Protein AF-A0A7Z6T269-F1 (afdb_monomer_lite)

pLDDT: mean 91.44, std 10.19, range [50.94, 98.38]

Foldseek 3Di:
DFDFDWFWDDPNDTDPVLVVVLVPDDPVVVVVSCVVTPTATATAFDQADPVPHGNCSVVDDRVVRNVVVCVVCVVPDPSYAYPPHPPPD

Radius of gyration: 15.17 Å; chains: 1; bounding box: 37×20×39 Å

Secondary structure (DSSP, 8-state):
-EEEEEEEEETTEE-HHHHHHHHTS-HHHHHHHHHHSPEEEEEEEE--BGGGTBGGGGGS-HHHHHHHHHHHTTT--TTEEESSPPTT-

Sequence (89 aa):
MLDGEAVIWTAGTVDFGAVQARAASSLDRARALAARLPASFAAFDVLAHPDHGGDALAARPYAERRTVLVDVLADVGPPVVREPPPAGC

Structure (mmCIF, N/CA/C/O backbone):
data_AF-A0A7Z6T269-F1
#
_entry.id   AF-A0A7Z6T269-F1
#
loop_
_atom_site.group_PDB
_atom_site.id
_atom_site.type_symbol
_atom_site.label_atom_id
_atom_site.label_alt_id
_atom_site.label_comp_id
_atom_site.label_asym_id
_atom_site.label_entity_id
_atom_site.label_seq_id
_atom_site.pdbx_PDB_ins_code
_atom_site.Cartn_x
_atom_site.Cartn_y
_atom_site.Cartn_z
_atom_site.occupancy
_atom_site.B_iso_or_equiv
_atom_site.auth_seq_id
_atom_site.auth_comp_id
_atom_site.auth_asym_id
_atom_site.auth_atom_id
_atom_site.pdbx_PDB_model_num
ATOM 1 N N . MET A 1 1 ? 10.293 -5.629 -2.247 1.00 96.19 1 MET A N 1
ATOM 2 C CA . MET A 1 1 ? 9.941 -4.558 -1.298 1.00 96.19 1 MET A CA 1
ATOM 3 C C . MET A 1 1 ? 8.852 -3.708 -1.922 1.00 96.19 1 MET A C 1
ATOM 5 O O . MET A 1 1 ? 9.064 -3.188 -3.012 1.00 96.19 1 MET A O 1
ATOM 9 N N . LEU A 1 2 ? 7.697 -3.637 -1.265 1.00 96.44 2 LEU A N 1
ATOM 10 C CA . LEU A 1 2 ? 6.551 -2.837 -1.697 1.00 96.44 2 LEU A CA 1
ATOM 11 C C . LEU A 1 2 ? 6.488 -1.554 -0.870 1.00 96.44 2 LEU A C 1
ATOM 13 O O . LEU A 1 2 ? 6.817 -1.594 0.317 1.00 96.44 2 LEU A O 1
ATOM 17 N N . ASP A 1 3 ? 6.041 -0.472 -1.496 1.00 97.00 3 ASP A N 1
ATOM 18 C CA . ASP A 1 3 ? 5.675 0.776 -0.828 1.00 97.00 3 ASP A CA 1
ATOM 19 C C . ASP A 1 3 ? 4.161 0.994 -0.961 1.00 97.00 3 ASP A C 1
ATOM 21 O O . ASP A 1 3 ? 3.561 0.703 -2.008 1.00 97.00 3 ASP A O 1
ATOM 25 N N . GLY A 1 4 ? 3.529 1.416 0.127 1.00 95.06 4 GLY A N 1
ATOM 26 C CA . GLY A 1 4 ? 2.082 1.343 0.275 1.00 95.06 4 GLY A CA 1
ATOM 27 C C . GLY A 1 4 ? 1.564 1.862 1.609 1.00 95.06 4 GLY A C 1
ATOM 28 O O . GLY A 1 4 ? 2.328 2.177 2.518 1.00 95.06 4 GLY A O 1
ATOM 29 N N . GLU A 1 5 ? 0.240 1.893 1.729 1.00 93.56 5 GLU A N 1
ATOM 30 C CA . GLU A 1 5 ? -0.475 2.403 2.901 1.00 93.56 5 GLU A CA 1
ATOM 31 C C . GLU A 1 5 ? -1.364 1.321 3.532 1.00 93.56 5 GLU A C 1
ATOM 33 O O . GLU A 1 5 ? -1.987 0.513 2.835 1.00 93.56 5 GLU A O 1
ATOM 38 N N . ALA A 1 6 ? -1.466 1.312 4.864 1.00 91.88 6 ALA A N 1
ATOM 39 C CA . ALA A 1 6 ? -2.402 0.440 5.566 1.00 91.88 6 ALA A CA 1
ATOM 40 C C . ALA A 1 6 ? -3.787 1.101 5.635 1.00 91.88 6 ALA A C 1
ATOM 42 O O . ALA A 1 6 ? -4.002 2.061 6.372 1.00 91.88 6 ALA A O 1
ATOM 43 N N . VAL A 1 7 ? -4.757 0.540 4.921 1.00 92.44 7 VAL A N 1
ATOM 44 C CA . VAL A 1 7 ? -6.119 1.076 4.807 1.00 92.44 7 VAL A CA 1
ATOM 45 C C . VAL A 1 7 ? -7.134 0.169 5.493 1.00 92.44 7 VAL A C 1
ATOM 47 O O . VAL A 1 7 ? -6.995 -1.050 5.485 1.00 92.44 7 VAL A O 1
ATOM 50 N N . ILE A 1 8 ? -8.180 0.746 6.080 1.00 93.44 8 ILE A N 1
ATOM 51 C CA . ILE A 1 8 ? -9.363 0.005 6.542 1.00 93.44 8 ILE A CA 1
ATOM 52 C C . ILE A 1 8 ? -10.522 0.393 5.633 1.00 93.44 8 ILE A C 1
ATOM 54 O O . ILE A 1 8 ? -10.703 1.574 5.353 1.00 93.44 8 ILE A O 1
ATOM 58 N N . TRP A 1 9 ? -11.293 -0.593 5.179 1.00 89.31 9 TRP A N 1
ATOM 59 C CA . TRP A 1 9 ? -12.484 -0.373 4.364 1.00 89.31 9 TRP A CA 1
ATOM 60 C C . TRP A 1 9 ? -13.738 -0.545 5.217 1.00 89.31 9 TRP A C 1
ATOM 62 O O . TRP A 1 9 ? -13.919 -1.581 5.857 1.00 89.31 9 TRP A O 1
ATOM 72 N N . THR A 1 10 ? -14.624 0.446 5.177 1.00 87.56 10 THR A N 1
ATOM 73 C CA . THR A 1 10 ? -15.956 0.382 5.783 1.00 87.56 10 THR A CA 1
ATOM 74 C C . THR A 1 10 ? -16.977 0.770 4.718 1.00 87.56 10 THR A C 1
ATOM 76 O O . THR A 1 10 ? -16.885 1.840 4.117 1.00 87.56 10 THR A O 1
ATOM 79 N N . ALA A 1 11 ? -17.943 -0.117 4.458 1.00 86.50 11 ALA A N 1
ATOM 80 C CA . ALA A 1 11 ? -19.010 0.095 3.473 1.00 86.50 11 ALA A CA 1
ATOM 81 C C . ALA A 1 11 ? -18.504 0.539 2.077 1.00 86.50 11 ALA A C 1
ATOM 83 O O . ALA A 1 11 ? -19.073 1.437 1.461 1.00 86.50 11 ALA A O 1
ATOM 84 N N . GLY A 1 12 ? -17.418 -0.076 1.590 1.00 83.06 12 GLY A N 1
ATOM 85 C CA . GLY A 1 12 ? -16.848 0.200 0.262 1.00 83.06 12 GLY A CA 1
ATOM 86 C C . GLY A 1 12 ? -16.013 1.483 0.165 1.00 83.06 12 GLY A C 1
ATOM 87 O O . GLY A 1 12 ? -15.612 1.872 -0.927 1.00 83.06 12 GLY A O 1
ATOM 88 N N . THR A 1 13 ? -15.734 2.155 1.286 1.00 87.31 13 THR A N 1
ATOM 89 C CA . THR A 1 13 ? -14.905 3.372 1.324 1.00 87.31 13 THR A CA 1
ATOM 90 C C . THR A 1 13 ? -13.766 3.241 2.325 1.00 87.31 13 THR A C 1
ATOM 92 O O . THR A 1 13 ? -13.875 2.498 3.302 1.00 87.31 13 THR A O 1
ATOM 95 N N . VAL A 1 14 ? -12.667 3.961 2.085 1.00 89.75 14 VAL A N 1
ATOM 96 C CA . VAL A 1 14 ? -11.560 4.041 3.044 1.00 89.75 14 VAL A CA 1
ATOM 97 C C . VAL A 1 14 ? -12.032 4.762 4.306 1.00 89.75 14 VAL A C 1
ATOM 99 O O . VAL A 1 14 ? -12.503 5.898 4.253 1.00 89.75 14 VAL A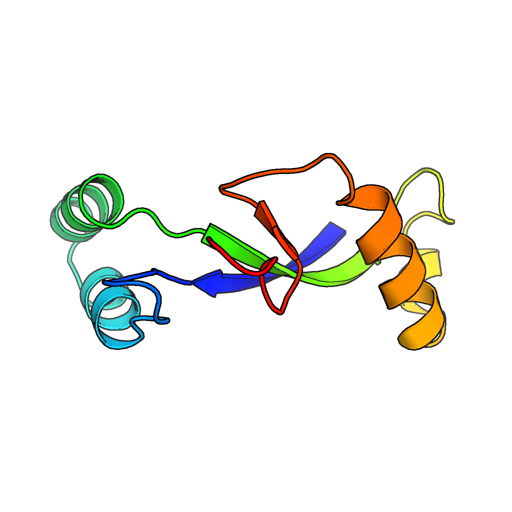 O 1
ATOM 102 N N . ASP A 1 15 ? -11.853 4.112 5.450 1.00 93.06 15 ASP A N 1
ATOM 103 C CA . ASP A 1 15 ? -12.211 4.608 6.771 1.00 93.06 15 ASP A CA 1
ATOM 104 C C . ASP A 1 15 ? -10.956 5.036 7.541 1.00 93.06 15 ASP A C 1
ATOM 106 O O . ASP A 1 15 ? -10.327 4.275 8.286 1.00 93.06 15 ASP A O 1
ATOM 110 N N . PHE A 1 16 ? -10.582 6.302 7.359 1.00 90.12 16 PHE A N 1
ATOM 111 C CA . PHE A 1 16 ? -9.448 6.899 8.064 1.00 90.12 16 PHE A CA 1
ATOM 112 C C . PHE A 1 16 ? -9.695 7.023 9.578 1.00 90.12 16 PHE A C 1
ATOM 114 O O . PHE A 1 16 ? -8.752 7.000 10.374 1.00 90.12 16 PHE A O 1
ATOM 121 N N . GLY A 1 17 ? -10.961 7.118 9.998 1.00 93.06 17 GLY A N 1
ATOM 122 C CA . GLY A 1 17 ? -11.337 7.156 11.410 1.00 93.06 17 GLY A CA 1
ATOM 123 C C . GLY A 1 17 ? -11.024 5.836 12.112 1.00 93.06 17 GLY A C 1
ATOM 124 O O . GLY A 1 17 ? -10.462 5.841 13.209 1.00 93.06 17 GLY A O 1
ATOM 125 N N . ALA A 1 18 ? -11.300 4.704 11.464 1.00 94.00 18 ALA A N 1
ATOM 126 C CA . ALA A 1 18 ? -10.962 3.380 11.979 1.00 94.00 18 ALA A CA 1
ATOM 127 C C . ALA A 1 18 ? -9.446 3.185 12.148 1.00 94.00 18 ALA A C 1
ATOM 129 O O . ALA A 1 18 ? -9.002 2.633 13.163 1.00 94.00 18 ALA A O 1
ATOM 130 N N . VAL A 1 19 ? -8.642 3.676 11.194 1.00 93.00 19 VAL A N 1
ATOM 131 C CA . VAL A 1 19 ? -7.172 3.615 11.276 1.00 93.00 19 VAL A CA 1
ATOM 132 C C . VAL A 1 19 ? -6.669 4.422 12.474 1.00 93.00 19 VAL A C 1
ATOM 134 O O . VAL A 1 19 ? -5.924 3.889 13.302 1.00 93.00 19 VAL A O 1
ATOM 137 N N . GLN A 1 20 ? -7.131 5.666 12.625 1.00 94.81 20 GLN A N 1
ATOM 138 C CA . GLN A 1 20 ? -6.774 6.518 13.765 1.00 94.81 20 GLN A CA 1
ATOM 139 C C . GLN A 1 20 ? -7.214 5.914 15.105 1.00 94.81 20 GLN A C 1
ATOM 141 O O . GLN A 1 20 ? -6.432 5.880 16.057 1.00 94.81 20 GLN A O 1
ATOM 146 N N . ALA A 1 21 ? -8.439 5.382 15.178 1.00 94.56 21 ALA A N 1
ATOM 147 C CA . ALA A 1 21 ? -8.963 4.751 16.386 1.00 94.56 21 ALA A CA 1
ATOM 148 C C . ALA A 1 21 ? -8.103 3.558 16.828 1.00 94.56 21 ALA A C 1
ATOM 150 O O . ALA A 1 21 ? -7.881 3.363 18.027 1.00 94.56 21 ALA A O 1
ATOM 151 N N . ARG A 1 22 ? -7.589 2.771 15.874 1.00 95.94 22 ARG A N 1
ATOM 152 C CA . ARG A 1 22 ? -6.658 1.673 16.158 1.00 95.94 22 ARG A CA 1
ATOM 153 C C . ARG A 1 22 ? -5.291 2.189 16.613 1.00 95.94 22 ARG A C 1
ATOM 155 O O . ARG A 1 22 ? -4.766 1.664 17.589 1.00 95.94 22 ARG A O 1
ATOM 162 N N . ALA A 1 23 ? -4.738 3.202 15.946 1.00 93.88 23 ALA A N 1
ATOM 163 C CA . ALA A 1 23 ? -3.411 3.749 16.247 1.00 93.88 23 ALA A CA 1
ATOM 164 C C . ALA A 1 23 ? -3.326 4.417 17.632 1.00 93.88 23 ALA A C 1
ATOM 166 O O . ALA A 1 23 ? -2.318 4.283 18.318 1.00 93.88 23 ALA A O 1
ATOM 167 N N . ALA A 1 24 ? -4.393 5.091 18.067 1.00 95.94 24 ALA A N 1
ATOM 168 C CA . ALA A 1 24 ? -4.452 5.770 19.364 1.00 95.94 24 ALA A CA 1
ATOM 169 C C . ALA A 1 24 ? -4.839 4.848 20.542 1.00 95.94 24 ALA A C 1
ATOM 171 O O . ALA A 1 24 ? -5.022 5.318 21.665 1.00 95.94 24 ALA A O 1
ATOM 172 N N . SER A 1 25 ? -5.021 3.546 20.301 1.00 97.12 25 SER A N 1
ATOM 173 C CA . SER A 1 25 ? -5.510 2.594 21.304 1.00 97.12 25 SER A CA 1
ATOM 174 C C . SER A 1 25 ? -4.383 1.905 22.080 1.00 97.12 25 SER A C 1
ATOM 176 O O . SER A 1 25 ? -3.273 1.731 21.585 1.00 97.12 25 SER A O 1
ATOM 178 N N . SER A 1 26 ? -4.699 1.415 23.284 1.00 98.06 26 SER A N 1
ATOM 179 C CA . SER A 1 26 ? -3.845 0.438 23.972 1.00 98.06 26 SE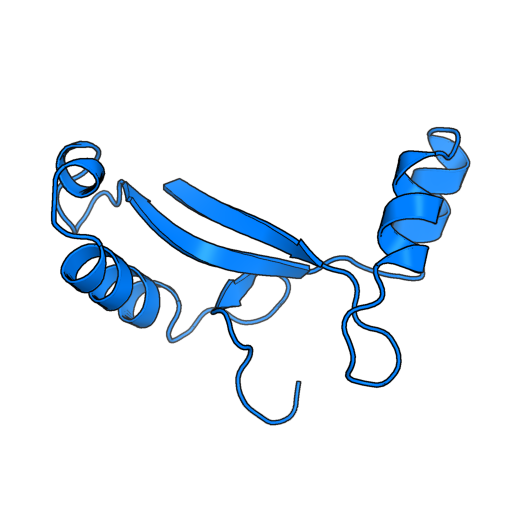R A CA 1
ATOM 180 C C . SER A 1 26 ? -3.666 -0.823 23.121 1.00 98.06 26 SER A C 1
ATOM 182 O O . SER A 1 26 ? -4.507 -1.134 22.277 1.00 98.06 26 SER A O 1
ATOM 184 N N . LEU A 1 27 ? -2.604 -1.591 23.372 1.00 97.56 27 LEU A N 1
ATOM 185 C CA . LEU A 1 27 ? -2.273 -2.777 22.577 1.00 97.56 27 LEU A CA 1
ATOM 186 C C . LEU A 1 27 ? -3.432 -3.787 22.484 1.00 97.56 27 LEU A C 1
ATOM 188 O O . LEU A 1 27 ? -3.730 -4.286 21.400 1.00 97.56 27 LEU A O 1
ATOM 192 N N . ASP A 1 28 ? -4.129 -4.051 23.589 1.00 97.75 28 ASP A N 1
ATOM 193 C CA . ASP A 1 28 ? -5.255 -4.993 23.603 1.00 97.75 28 ASP A CA 1
ATOM 194 C C . ASP A 1 28 ? -6.455 -4.472 22.811 1.00 97.75 28 ASP A C 1
ATOM 196 O O . ASP A 1 28 ? -7.080 -5.216 22.051 1.00 97.75 28 ASP A O 1
ATOM 200 N N . ARG A 1 29 ? -6.743 -3.169 22.910 1.00 97.31 29 ARG A N 1
ATOM 201 C CA . ARG A 1 29 ? -7.812 -2.553 22.121 1.00 97.31 29 ARG A CA 1
ATOM 202 C C . ARG A 1 29 ? -7.441 -2.465 20.641 1.00 97.31 29 ARG A C 1
ATOM 204 O O . ARG A 1 29 ? -8.303 -2.706 19.801 1.00 97.31 29 ARG A O 1
ATOM 211 N N . ALA A 1 30 ? -6.181 -2.193 20.312 1.00 96.88 30 ALA A N 1
ATOM 212 C CA . ALA A 1 30 ? -5.686 -2.202 18.941 1.00 96.88 30 ALA A CA 1
ATOM 213 C C . ALA A 1 30 ? -5.810 -3.600 18.309 1.00 96.88 30 ALA A C 1
ATOM 215 O O . ALA A 1 30 ? -6.287 -3.711 17.180 1.00 96.88 30 ALA A O 1
AT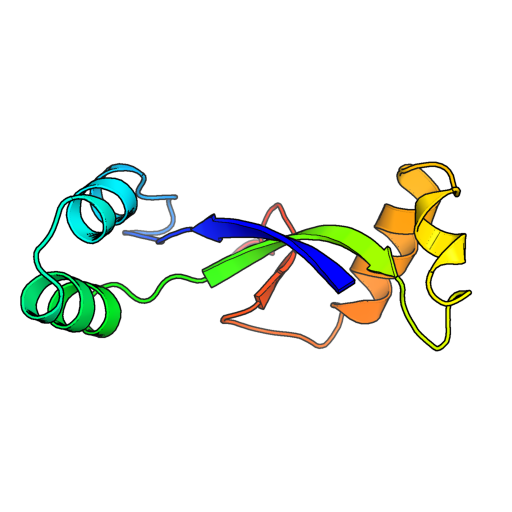OM 216 N N . ARG A 1 31 ? -5.478 -4.669 19.051 1.00 96.75 31 ARG A N 1
ATOM 217 C CA . ARG A 1 31 ? -5.696 -6.066 18.624 1.00 96.75 31 ARG A CA 1
ATOM 218 C C . ARG A 1 31 ? -7.177 -6.373 18.394 1.00 96.75 31 ARG A C 1
ATOM 220 O O . ARG A 1 31 ? -7.528 -6.931 17.358 1.00 96.75 31 ARG A O 1
ATOM 227 N N . ALA A 1 32 ? -8.049 -5.966 19.318 1.00 96.94 32 ALA A N 1
ATOM 228 C CA . ALA A 1 32 ? -9.493 -6.152 19.175 1.00 96.94 32 ALA A CA 1
ATOM 229 C C . ALA A 1 32 ? -10.067 -5.392 17.964 1.00 96.94 32 ALA A C 1
ATOM 231 O O . ALA A 1 32 ? -10.911 -5.922 17.243 1.00 96.94 32 ALA A O 1
ATOM 232 N N . LEU A 1 33 ? -9.600 -4.164 17.716 1.00 96.31 33 LEU A N 1
ATOM 233 C CA . LEU A 1 33 ? -9.982 -3.380 16.540 1.00 96.31 33 LEU A CA 1
ATOM 234 C C . LEU A 1 33 ? -9.458 -4.010 15.248 1.00 96.31 33 LEU A C 1
ATOM 236 O O . LEU A 1 33 ? -10.224 -4.115 14.302 1.00 96.31 33 LEU A O 1
ATOM 240 N N . ALA A 1 34 ? -8.213 -4.492 15.215 1.00 94.81 34 ALA A N 1
ATOM 241 C CA . ALA A 1 34 ? -7.652 -5.172 14.046 1.00 94.81 34 ALA A CA 1
ATOM 242 C C . ALA A 1 34 ? -8.421 -6.451 13.675 1.00 94.81 34 ALA A C 1
ATOM 244 O O . ALA A 1 34 ? -8.578 -6.739 12.494 1.00 94.81 34 ALA A O 1
ATOM 245 N N . ALA A 1 35 ? -8.926 -7.195 14.665 1.00 94.75 35 ALA A N 1
ATOM 246 C CA . ALA A 1 35 ? -9.748 -8.380 14.422 1.00 94.75 35 ALA A CA 1
ATOM 247 C C . ALA A 1 35 ? -11.145 -8.040 13.867 1.00 94.75 35 ALA A C 1
ATOM 249 O O . ALA A 1 35 ? -11.699 -8.806 13.085 1.00 94.75 35 ALA A O 1
ATOM 250 N N . ARG A 1 36 ? -11.727 -6.903 14.276 1.00 94.62 36 ARG A N 1
ATOM 251 C CA . ARG A 1 36 ? -13.067 -6.461 13.840 1.00 94.62 36 ARG A CA 1
ATOM 252 C C . ARG A 1 36 ? -13.051 -5.685 12.525 1.00 94.62 36 ARG A C 1
ATOM 254 O O . ARG A 1 36 ? -14.015 -5.755 11.774 1.00 94.62 36 ARG A O 1
ATOM 261 N N . LEU A 1 37 ? -11.992 -4.917 12.299 1.00 93.50 37 LEU A N 1
ATOM 262 C CA . LEU A 1 37 ? -11.779 -4.027 11.163 1.00 93.50 37 LEU A CA 1
ATOM 263 C C . LEU A 1 37 ? -10.387 -4.339 10.588 1.00 93.50 37 LEU A C 1
ATOM 265 O O . LEU A 1 37 ? -9.414 -3.640 10.903 1.00 93.50 37 LEU A O 1
ATOM 269 N N . PRO A 1 38 ? -10.253 -5.437 9.821 1.00 92.75 38 PRO A N 1
ATOM 270 C CA . PRO A 1 38 ? -8.972 -5.822 9.254 1.00 92.75 38 PRO A CA 1
ATOM 271 C C . PRO A 1 38 ? -8.489 -4.742 8.287 1.00 92.75 38 PRO A C 1
ATOM 273 O O . PRO A 1 38 ? -9.247 -4.231 7.464 1.00 92.75 38 PRO A O 1
ATOM 276 N N . ALA A 1 39 ? -7.208 -4.395 8.393 1.00 92.94 39 ALA A N 1
ATOM 277 C CA . ALA A 1 39 ? -6.584 -3.503 7.429 1.00 92.94 39 ALA A CA 1
ATOM 278 C C . ALA A 1 39 ? -6.115 -4.293 6.203 1.00 92.94 39 ALA A C 1
ATOM 280 O O . ALA A 1 39 ? -5.647 -5.425 6.329 1.00 92.94 39 ALA A O 1
ATOM 281 N N . SER A 1 40 ? -6.204 -3.665 5.038 1.00 92.19 40 SER A N 1
ATOM 282 C CA . SER A 1 40 ? -5.518 -4.069 3.813 1.00 92.19 40 SER A CA 1
ATOM 283 C C . SER A 1 40 ? -4.266 -3.211 3.620 1.00 92.19 40 SER A C 1
ATOM 285 O O . SER A 1 40 ? -4.208 -2.082 4.100 1.00 92.19 40 SER A O 1
ATOM 287 N N . PHE A 1 41 ? -3.264 -3.728 2.921 1.00 93.50 41 PHE A N 1
ATOM 288 C CA . PHE A 1 41 ? -2.095 -2.978 2.478 1.00 93.50 41 PHE A CA 1
ATOM 289 C C . PHE A 1 41 ? -2.285 -2.586 1.012 1.00 93.50 41 PHE A C 1
ATOM 291 O O . PHE A 1 41 ? -2.222 -3.438 0.124 1.00 93.50 41 PHE A O 1
ATOM 298 N N . ALA A 1 42 ? -2.565 -1.309 0.772 1.00 92.38 42 ALA A N 1
ATOM 299 C CA . ALA A 1 42 ? -2.715 -0.739 -0.558 1.00 92.38 42 ALA A CA 1
ATOM 300 C C . ALA A 1 42 ? -1.338 -0.322 -1.090 1.00 92.38 42 ALA A C 1
ATOM 302 O O . ALA A 1 42 ? -0.813 0.728 -0.722 1.00 92.38 42 ALA A O 1
ATOM 303 N N . ALA A 1 43 ? -0.741 -1.161 -1.934 1.00 95.88 43 ALA A N 1
ATOM 304 C CA . ALA A 1 43 ? 0.553 -0.904 -2.550 1.00 95.88 43 ALA A CA 1
ATOM 305 C C . ALA A 1 43 ? 0.415 0.012 -3.778 1.00 95.88 43 ALA A C 1
ATOM 307 O O . ALA A 1 43 ? -0.426 -0.227 -4.655 1.00 95.88 43 ALA A O 1
ATOM 308 N N . PHE A 1 44 ? 1.281 1.024 -3.859 1.00 95.38 44 PHE A N 1
ATOM 309 C CA . PHE A 1 44 ? 1.343 1.985 -4.969 1.00 95.38 44 PHE A CA 1
ATOM 310 C C . PHE A 1 44 ? 2.720 2.044 -5.651 1.00 95.38 44 PHE A C 1
ATOM 312 O O . PHE A 1 44 ? 2.823 2.607 -6.746 1.00 95.38 44 PHE A O 1
ATOM 319 N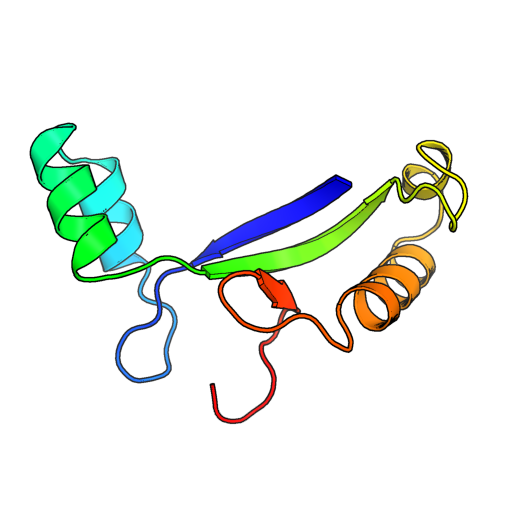 N . ASP A 1 45 ? 3.760 1.433 -5.066 1.00 97.25 45 ASP A N 1
ATOM 320 C CA . ASP A 1 45 ? 5.076 1.279 -5.699 1.00 97.25 45 ASP A CA 1
ATOM 321 C C . ASP A 1 45 ? 5.762 -0.060 -5.352 1.00 97.25 45 ASP A C 1
ATOM 323 O O . ASP A 1 45 ? 5.434 -0.735 -4.370 1.00 97.25 45 ASP A O 1
ATOM 327 N N . VAL A 1 46 ? 6.753 -0.439 -6.160 1.00 97.69 46 VAL A N 1
ATOM 328 C CA . VAL A 1 46 ? 7.668 -1.560 -5.914 1.00 97.69 46 VAL A CA 1
ATOM 329 C C . VAL A 1 46 ? 9.104 -1.067 -6.056 1.00 97.69 46 VAL A C 1
ATOM 331 O O . VAL A 1 46 ? 9.550 -0.646 -7.120 1.00 97.69 46 VAL A O 1
ATOM 334 N N . LEU A 1 47 ? 9.848 -1.123 -4.956 1.00 98.06 47 LEU A N 1
ATOM 335 C CA . LEU A 1 47 ? 11.205 -0.576 -4.887 1.00 98.06 47 LEU A CA 1
ATOM 336 C C . LEU A 1 47 ? 12.275 -1.641 -5.127 1.00 98.06 47 LEU A C 1
ATOM 338 O O . LEU A 1 47 ? 13.382 -1.323 -5.545 1.00 98.06 47 LEU A O 1
ATOM 342 N N . ALA A 1 48 ? 11.938 -2.909 -4.893 1.00 98.19 48 ALA A N 1
ATOM 343 C CA . ALA A 1 48 ? 12.833 -4.025 -5.160 1.00 98.19 48 ALA A CA 1
ATOM 344 C C . ALA A 1 48 ? 12.055 -5.297 -5.485 1.00 98.19 48 ALA A C 1
ATOM 346 O O . ALA A 1 48 ? 11.067 -5.607 -4.813 1.00 98.19 48 ALA A O 1
ATOM 347 N N . HIS A 1 49 ? 12.528 -6.069 -6.457 1.00 97.44 49 HIS A N 1
ATOM 348 C CA . HIS A 1 49 ? 11.997 -7.399 -6.751 1.00 97.44 49 HIS A CA 1
ATOM 349 C C . HIS A 1 49 ? 13.115 -8.292 -7.298 1.00 97.44 49 HIS A C 1
ATOM 351 O O . HIS A 1 49 ? 13.823 -7.846 -8.206 1.00 97.44 49 HIS A O 1
ATOM 357 N N . PRO A 1 50 ? 13.289 -9.528 -6.791 1.00 96.25 50 PRO A N 1
ATOM 358 C CA . PRO A 1 50 ? 14.409 -10.394 -7.170 1.00 96.25 50 PRO A CA 1
ATOM 359 C C . PRO A 1 50 ? 14.513 -10.584 -8.689 1.00 96.25 50 PRO A C 1
ATOM 361 O O . PRO A 1 50 ? 15.582 -10.386 -9.258 1.00 96.25 50 PRO A O 1
ATOM 364 N N . ASP A 1 51 ? 13.382 -10.820 -9.355 1.00 96.56 51 ASP A N 1
ATOM 365 C CA . ASP A 1 51 ? 13.350 -11.088 -10.800 1.00 96.56 51 ASP A CA 1
ATOM 366 C C . ASP A 1 51 ? 13.283 -9.825 -11.680 1.00 96.56 51 ASP A C 1
ATOM 368 O O . ASP A 1 51 ? 13.382 -9.913 -12.902 1.00 96.56 51 ASP A O 1
ATOM 372 N N . HIS A 1 52 ? 13.149 -8.630 -11.086 1.00 95.69 52 HIS A N 1
ATOM 373 C CA . HIS A 1 52 ? 13.033 -7.361 -11.827 1.00 95.69 52 HIS A CA 1
ATOM 374 C C . HIS A 1 52 ? 14.145 -6.359 -11.483 1.00 95.69 52 HIS A C 1
ATOM 376 O O . HIS A 1 52 ? 13.944 -5.146 -1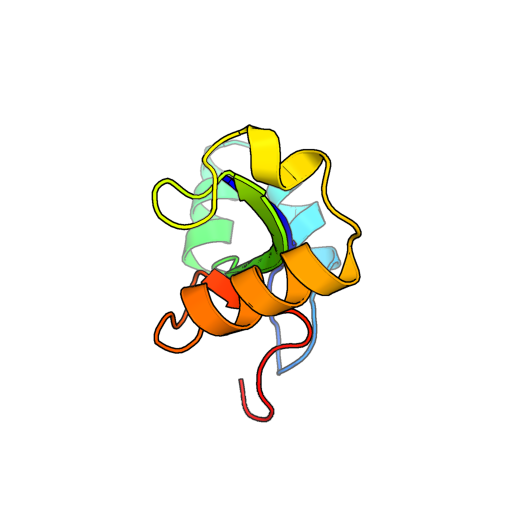1.529 1.00 95.69 52 HIS A O 1
ATOM 382 N N . GLY A 1 53 ? 15.349 -6.862 -11.200 1.00 93.50 53 GLY A N 1
ATOM 383 C CA . GLY A 1 53 ? 16.547 -6.042 -10.987 1.00 93.50 53 GLY A CA 1
ATOM 384 C C . GLY A 1 53 ? 16.916 -5.798 -9.523 1.00 93.50 53 GLY A C 1
ATOM 385 O O . GLY A 1 53 ? 17.752 -4.934 -9.261 1.00 93.50 53 GLY A O 1
ATOM 386 N N . GLY A 1 54 ? 16.324 -6.539 -8.581 1.00 96.81 54 GLY A N 1
ATOM 387 C CA . GLY A 1 54 ? 16.632 -6.432 -7.155 1.00 96.81 54 GLY A CA 1
ATOM 388 C C . GLY A 1 54 ? 16.457 -5.002 -6.649 1.00 96.81 54 GLY A C 1
ATOM 389 O O . GLY A 1 54 ? 15.493 -4.330 -7.011 1.00 96.81 54 GLY A O 1
ATOM 390 N N . ASP A 1 55 ? 17.416 -4.525 -5.861 1.00 96.50 55 ASP A N 1
ATOM 391 C CA . ASP A 1 55 ? 17.401 -3.176 -5.281 1.00 96.50 55 ASP A CA 1
ATOM 392 C C . ASP A 1 55 ? 17.640 -2.058 -6.312 1.00 96.50 55 ASP A C 1
ATOM 394 O O . ASP A 1 55 ? 17.304 -0.900 -6.067 1.00 96.50 55 ASP A O 1
ATOM 398 N N . ALA A 1 56 ? 18.168 -2.379 -7.500 1.00 97.19 56 ALA A N 1
ATOM 399 C CA . ALA A 1 56 ? 18.359 -1.392 -8.565 1.00 97.19 56 ALA A CA 1
ATOM 400 C C . ALA A 1 56 ? 17.029 -0.936 -9.197 1.00 97.19 56 ALA A C 1
ATOM 402 O O . ALA A 1 56 ? 17.001 0.056 -9.928 1.00 97.19 56 ALA A O 1
ATOM 403 N N . LEU A 1 57 ? 15.921 -1.633 -8.916 1.00 97.94 57 LEU A N 1
ATOM 404 C CA . LEU A 1 57 ? 14.588 -1.252 -9.381 1.00 97.94 57 LEU A CA 1
ATOM 405 C C . LEU A 1 57 ? 14.170 0.135 -8.862 1.00 97.94 57 LEU A C 1
ATOM 407 O O . LEU A 1 57 ? 13.574 0.902 -9.617 1.00 97.94 57 LEU A O 1
ATOM 411 N N . ALA A 1 58 ? 14.555 0.501 -7.634 1.00 97.50 58 ALA A N 1
ATOM 412 C CA . ALA A 1 58 ? 14.246 1.799 -7.028 1.00 97.50 58 ALA A CA 1
ATOM 413 C C . ALA A 1 58 ? 14.796 3.001 -7.821 1.00 97.50 58 ALA A C 1
ATOM 415 O O . ALA A 1 58 ? 14.232 4.092 -7.755 1.00 97.50 58 ALA A O 1
ATOM 416 N N . ALA A 1 59 ? 15.871 2.808 -8.596 1.00 97.88 59 ALA A N 1
ATOM 417 C CA . ALA A 1 59 ? 16.474 3.858 -9.416 1.00 97.88 59 ALA A CA 1
ATOM 418 C C . ALA A 1 59 ? 15.748 4.085 -10.757 1.00 97.88 59 ALA A C 1
ATOM 420 O O . ALA A 1 59 ? 16.022 5.073 -11.441 1.00 97.88 59 ALA A O 1
ATOM 421 N N . ARG A 1 60 ? 14.838 3.186 -11.157 1.00 98.19 60 ARG A N 1
ATOM 422 C CA . ARG A 1 60 ? 14.081 3.317 -12.412 1.00 98.19 60 ARG A CA 1
ATOM 423 C C . ARG A 1 60 ? 12.979 4.368 -12.289 1.00 98.19 60 ARG A C 1
ATOM 425 O O . ARG A 1 60 ? 12.499 4.597 -11.180 1.00 98.19 60 ARG A O 1
ATOM 432 N 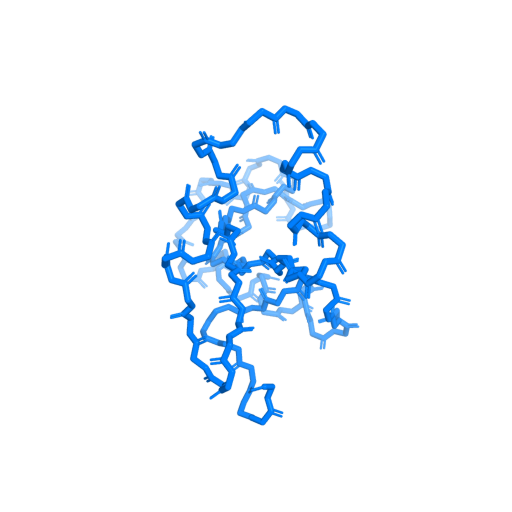N . PRO A 1 61 ? 12.516 4.977 -13.393 1.00 98.38 61 PRO A N 1
ATOM 433 C CA . PRO A 1 61 ? 11.348 5.854 -13.387 1.00 98.38 61 PRO A CA 1
ATOM 434 C C . PRO A 1 61 ? 10.114 5.199 -12.750 1.00 98.38 61 PRO A C 1
ATOM 436 O O . PRO A 1 61 ? 9.863 4.009 -12.938 1.00 98.38 61 PRO A O 1
ATOM 439 N N . TYR A 1 62 ? 9.295 5.989 -12.049 1.00 97.56 62 TYR A N 1
ATOM 440 C CA . TYR A 1 62 ? 8.094 5.492 -11.361 1.00 97.56 62 TYR A CA 1
ATOM 441 C C . TYR A 1 62 ? 7.151 4.701 -12.280 1.00 97.56 62 TYR A C 1
ATOM 443 O O . TYR A 1 62 ? 6.641 3.668 -11.874 1.00 97.56 62 TYR A O 1
ATOM 451 N N . ALA A 1 63 ? 6.960 5.128 -13.533 1.00 97.62 63 ALA A N 1
ATOM 452 C CA . ALA A 1 63 ? 6.090 4.429 -14.483 1.00 97.62 63 ALA A CA 1
ATOM 453 C C . ALA A 1 63 ? 6.550 2.985 -14.779 1.00 97.62 63 ALA A C 1
ATOM 455 O O . ALA A 1 63 ? 5.725 2.077 -14.904 1.00 97.62 63 ALA A O 1
ATOM 456 N N . GLU A 1 64 ? 7.864 2.752 -14.840 1.00 98.00 64 GLU A N 1
ATOM 457 C CA . GLU A 1 64 ? 8.423 1.409 -15.025 1.00 98.00 64 GLU A CA 1
ATOM 458 C C . GLU A 1 64 ? 8.208 0.557 -13.775 1.00 98.00 64 GLU A C 1
ATOM 460 O O . GLU A 1 64 ? 7.747 -0.580 -13.873 1.00 98.00 64 GLU A O 1
ATOM 465 N N . ARG A 1 65 ? 8.465 1.125 -12.590 1.00 98.12 65 ARG A N 1
ATOM 466 C CA . ARG A 1 65 ? 8.197 0.439 -11.318 1.00 98.12 65 ARG A CA 1
ATOM 467 C C . ARG A 1 65 ? 6.713 0.117 -11.168 1.00 98.12 65 ARG A C 1
ATOM 469 O O . ARG A 1 65 ? 6.356 -1.002 -10.821 1.00 98.12 65 ARG A O 1
ATOM 476 N N . ARG A 1 66 ? 5.827 1.048 -11.528 1.00 96.88 66 ARG A N 1
ATOM 477 C CA . ARG A 1 66 ? 4.375 0.857 -11.468 1.00 96.88 66 ARG A CA 1
ATOM 478 C C . ARG A 1 66 ? 3.907 -0.286 -12.364 1.00 96.88 66 ARG A C 1
ATOM 480 O O . ARG A 1 66 ? 3.015 -1.018 -11.948 1.00 96.88 66 ARG A O 1
ATOM 487 N N . THR A 1 67 ? 4.516 -0.454 -13.538 1.00 96.69 67 THR A N 1
ATOM 488 C CA . THR A 1 67 ? 4.249 -1.593 -14.432 1.00 96.69 67 THR A CA 1
ATOM 489 C C . THR A 1 67 ? 4.629 -2.907 -13.751 1.00 96.69 67 THR A C 1
ATOM 491 O O . THR A 1 67 ? 3.784 -3.786 -13.618 1.00 96.69 67 THR A O 1
ATOM 494 N N . VAL A 1 68 ? 5.842 -2.987 -13.187 1.00 97.31 68 VAL A N 1
ATOM 495 C CA . VAL A 1 68 ? 6.282 -4.158 -12.408 1.00 97.31 68 VAL A CA 1
ATOM 496 C C . VAL A 1 68 ? 5.331 -4.442 -11.241 1.00 97.31 68 VAL A C 1
ATOM 498 O O . VAL A 1 68 ? 4.982 -5.592 -11.004 1.00 97.31 68 VAL A O 1
ATOM 501 N N . LEU A 1 69 ? 4.865 -3.412 -10.526 1.00 96.81 69 LEU A N 1
ATOM 502 C CA . LEU A 1 69 ? 3.908 -3.581 -9.430 1.00 96.81 69 LEU A CA 1
ATOM 503 C C . LEU A 1 69 ? 2.586 -4.200 -9.908 1.00 96.81 69 LEU A C 1
ATOM 505 O O . LEU A 1 69 ? 2.054 -5.074 -9.226 1.00 96.81 69 LEU A O 1
ATOM 509 N N . VAL A 1 70 ? 2.033 -3.729 -11.035 1.00 95.00 70 VAL A N 1
ATOM 510 C CA . VAL A 1 70 ? 0.780 -4.279 -11.589 1.00 95.00 70 VAL A CA 1
ATOM 511 C C . VAL A 1 70 ? 0.942 -5.758 -11.909 1.00 95.00 70 VAL A C 1
ATOM 513 O O . VAL A 1 70 ? 0.055 -6.534 -11.554 1.00 95.00 70 VAL A O 1
ATOM 516 N N . ASP A 1 71 ? 2.057 -6.125 -12.534 1.00 94.81 71 ASP A N 1
ATOM 517 C CA . ASP A 1 71 ? 2.324 -7.498 -12.958 1.00 94.81 71 ASP A CA 1
ATOM 518 C C . ASP A 1 71 ? 2.547 -8.420 -11.752 1.00 94.81 71 ASP A C 1
ATOM 520 O O . ASP A 1 71 ? 1.918 -9.470 -11.645 1.00 94.81 71 ASP A O 1
ATOM 524 N N . VAL A 1 72 ? 3.372 -7.998 -10.787 1.00 94.31 72 VAL A N 1
ATOM 525 C CA . VAL A 1 72 ? 3.675 -8.775 -9.571 1.00 94.31 72 VAL A CA 1
ATOM 526 C C . VAL A 1 72 ? 2.430 -9.001 -8.708 1.00 94.31 72 VAL A C 1
ATOM 528 O O . VAL A 1 72 ? 2.304 -10.046 -8.070 1.00 94.31 72 VAL A O 1
ATOM 531 N N . LEU A 1 73 ? 1.504 -8.039 -8.670 1.00 93.88 73 LEU A N 1
ATOM 532 C CA . LEU A 1 73 ? 0.270 -8.141 -7.886 1.00 93.88 73 LEU A CA 1
ATOM 533 C C . LEU A 1 73 ? -0.936 -8.643 -8.692 1.00 93.88 73 LEU A C 1
ATOM 535 O O . LEU A 1 73 ? -2.051 -8.593 -8.176 1.00 93.88 73 LEU A O 1
ATOM 539 N N . ALA A 1 74 ? -0.756 -9.111 -9.931 1.00 91.62 74 ALA A N 1
ATOM 540 C CA . ALA A 1 74 ? -1.870 -9.518 -10.791 1.00 91.62 74 ALA A CA 1
ATOM 541 C C . ALA A 1 74 ? -2.735 -10.628 -10.165 1.00 91.62 74 ALA A C 1
ATOM 543 O O . ALA A 1 74 ? -3.962 -10.547 -10.218 1.00 91.62 74 ALA A O 1
ATOM 544 N N . ASP A 1 75 ? -2.090 -11.595 -9.509 1.00 89.12 75 ASP A N 1
ATOM 545 C CA . ASP A 1 75 ? -2.736 -12.750 -8.871 1.00 89.12 75 ASP A CA 1
ATOM 546 C C . ASP A 1 75 ? -2.787 -12.636 -7.335 1.00 89.12 75 ASP A C 1
ATOM 548 O O . ASP A 1 75 ? -3.108 -13.598 -6.632 1.00 89.12 75 ASP A O 1
ATOM 552 N N . VAL A 1 76 ? -2.464 -11.458 -6.789 1.00 89.38 76 VAL A N 1
ATOM 553 C CA . VAL A 1 76 ? -2.469 -11.203 -5.344 1.00 89.38 76 VAL A CA 1
ATOM 554 C C . VAL A 1 76 ? -3.779 -10.527 -4.947 1.00 89.38 76 VAL A C 1
ATOM 556 O O . VAL A 1 76 ? -4.080 -9.410 -5.365 1.00 89.38 76 VAL A O 1
ATOM 559 N N . GLY A 1 77 ? -4.560 -11.220 -4.118 1.00 80.75 77 GLY A N 1
ATOM 560 C CA . GLY A 1 77 ? -5.762 -10.688 -3.481 1.00 80.75 77 GLY A CA 1
ATOM 561 C C . GLY A 1 77 ? -5.518 -10.177 -2.053 1.00 80.75 77 GLY A C 1
ATOM 562 O O . GLY A 1 77 ? -4.390 -10.216 -1.551 1.00 80.75 77 GLY A O 1
ATOM 563 N N . PRO A 1 78 ? -6.586 -9.741 -1.357 1.00 81.19 78 PRO A N 1
ATOM 564 C CA . PRO A 1 78 ? -6.507 -9.253 0.016 1.00 81.19 78 PRO A CA 1
ATOM 565 C C . PRO A 1 78 ? -5.717 -10.187 0.957 1.00 81.19 78 PRO A C 1
ATOM 567 O O . PRO A 1 78 ? -5.829 -11.410 0.846 1.00 81.19 78 PRO A O 1
ATOM 570 N N . PRO A 1 79 ? -4.947 -9.631 1.914 1.00 88.69 79 PRO A N 1
ATOM 571 C CA . PRO A 1 79 ? -4.983 -8.235 2.352 1.00 88.69 79 PRO A CA 1
ATOM 572 C C . PRO A 1 79 ? -4.089 -7.285 1.545 1.00 88.69 79 PRO A C 1
ATOM 574 O O . PRO A 1 79 ? -4.108 -6.095 1.831 1.00 88.69 79 PRO A O 1
ATOM 577 N N . VAL A 1 80 ? -3.311 -7.756 0.567 1.00 91.56 80 VAL A N 1
ATOM 578 C CA . VAL A 1 80 ? -2.486 -6.876 -0.278 1.00 91.56 80 VAL A CA 1
ATOM 579 C C . VAL A 1 80 ? -3.269 -6.531 -1.537 1.00 91.56 80 VAL A C 1
ATOM 581 O O . VAL A 1 80 ? -3.726 -7.416 -2.251 1.00 91.56 80 VAL A O 1
ATOM 584 N N . VAL A 1 81 ? -3.440 -5.242 -1.806 1.00 87.19 81 VAL A N 1
ATOM 585 C CA . VAL A 1 81 ? -4.178 -4.752 -2.974 1.00 87.19 81 VAL A CA 1
ATOM 586 C C . VAL A 1 81 ? -3.362 -3.690 -3.697 1.00 87.19 81 VAL A C 1
ATOM 588 O O . VAL A 1 81 ? -2.576 -2.971 -3.087 1.00 87.19 81 VAL A O 1
ATOM 591 N N . ARG A 1 82 ? -3.555 -3.574 -5.009 1.00 86.81 82 ARG A N 1
ATOM 592 C CA . ARG A 1 82 ? -3.036 -2.452 -5.803 1.00 86.81 82 ARG A CA 1
ATOM 593 C C . ARG A 1 82 ? -3.934 -1.224 -5.640 1.00 86.81 82 ARG A C 1
ATOM 595 O O . ARG A 1 82 ? -5.145 -1.383 -5.524 1.00 86.81 82 ARG A O 1
ATOM 602 N N . GLU A 1 83 ? -3.363 -0.024 -5.663 1.00 75.75 83 GLU A N 1
ATOM 603 C CA . GLU A 1 83 ? -4.119 1.239 -5.641 1.00 75.75 83 GLU A CA 1
ATOM 604 C C . GLU A 1 83 ? -4.398 1.783 -7.066 1.00 75.75 83 GLU A C 1
ATOM 606 O O . GLU A 1 83 ? -3.500 1.728 -7.914 1.00 75.75 83 GLU A O 1
ATOM 611 N N . PRO A 1 84 ? -5.619 2.284 -7.362 1.00 62.00 84 PRO A N 1
ATOM 612 C CA . PRO A 1 84 ? -6.854 2.045 -6.610 1.00 62.00 84 PRO A CA 1
ATOM 613 C C . PRO A 1 84 ? -7.260 0.559 -6.696 1.00 62.00 84 PRO A C 1
ATOM 615 O O . PRO A 1 84 ? -6.894 -0.122 -7.664 1.00 62.00 84 PRO A O 1
ATOM 618 N N . PRO A 1 85 ? -7.998 0.028 -5.701 1.00 60.12 85 PRO A N 1
ATOM 619 C CA . PRO A 1 85 ? -8.420 -1.368 -5.721 1.00 60.12 85 PRO A CA 1
ATOM 620 C C . PRO A 1 85 ? -9.280 -1.660 -6.959 1.00 60.12 85 PRO A C 1
ATOM 622 O O . PRO A 1 85 ? -9.938 -0.757 -7.489 1.00 60.12 85 PRO A O 1
ATOM 625 N N . PRO A 1 86 ? -9.288 -2.915 -7.447 1.00 55.62 86 PRO A N 1
ATOM 626 C CA . PRO A 1 86 ? -10.173 -3.304 -8.536 1.00 55.62 86 PRO A CA 1
ATOM 627 C C . PRO A 1 86 ? -11.630 -2.974 -8.181 1.00 55.62 86 PRO A C 1
ATOM 629 O O . PRO A 1 86 ? -12.046 -3.098 -7.030 1.00 55.62 86 PRO A O 1
ATOM 632 N N . ALA A 1 87 ? -12.405 -2.540 -9.176 1.00 55.91 87 ALA A N 1
ATOM 633 C CA . ALA A 1 87 ? -13.816 -2.228 -8.980 1.00 55.91 87 ALA A CA 1
ATOM 634 C C . ALA A 1 87 ? -14.553 -3.445 -8.388 1.00 55.91 87 ALA A C 1
ATOM 636 O O . ALA A 1 87 ? -14.486 -4.536 -8.954 1.00 55.91 87 ALA A O 1
ATOM 637 N N . GLY A 1 88 ? -15.261 -3.249 -7.271 1.00 58.41 88 GLY A N 1
ATOM 638 C CA . GLY A 1 88 ? -16.059 -4.294 -6.617 1.00 58.41 88 GLY A CA 1
ATOM 639 C C . GLY A 1 88 ? -15.430 -4.958 -5.385 1.00 58.41 88 GLY A C 1
ATOM 640 O O . GLY A 1 88 ? -16.004 -5.934 -4.903 1.00 58.41 88 GLY A O 1
ATOM 641 N N . CYS A 1 89 ? -14.297 -4.454 -4.881 1.00 50.94 89 CYS A N 1
ATOM 642 C CA . CYS A 1 89 ? -13.852 -4.703 -3.502 1.00 50.94 89 CYS A CA 1
ATOM 643 C C . CYS A 1 89 ? -14.624 -3.857 -2.479 1.00 50.94 89 CYS A C 1
ATOM 645 O O . CYS A 1 89 ? -14.981 -2.703 -2.808 1.00 50.94 89 CYS A O 1
#